Protein AF-A0A969XW13-F1 (afdb_monomer_lite)

pLDDT: mean 93.52, std 7.83, range [40.88, 98.5]

Secondary structure (DSSP, 8-state):
---TT---TGGGSEEE---TTS-SEEE--TT---TTS--SSGGGS--TTS-GGG--HHHHHHHHHIIIIIHHHHHHHHHHHHHTT-HHHH--HHHHHHHHHHHHS--HHHHHHHHHH-GGG-GGGT-TT-GGGSSS--SSHHHHHHHHHHTTSTTPPPS-GGGT-S--

Structure (mmCIF, N/CA/C/O backbone):
data_AF-A0A969XW13-F1
#
_entry.id   AF-A0A969XW13-F1
#
loop_
_atom_site.group_PDB
_atom_site.id
_atom_site.type_symbol
_atom_site.label_atom_id
_atom_site.label_alt_id
_atom_site.label_comp_id
_atom_site.label_asym_id
_atom_site.label_entity_id
_atom_site.label_seq_id
_atom_site.pdbx_PDB_ins_code
_atom_site.Cartn_x
_atom_site.Cartn_y
_atom_site.Cartn_z
_atom_site.occupancy
_atom_site.B_iso_or_equiv
_atom_site.auth_seq_id
_atom_site.auth_comp_id
_atom_site.auth_asym_id
_atom_site.auth_atom_id
_atom_site.pdbx_PDB_model_num
ATOM 1 N N . LYS A 1 1 ? -30.544 -5.202 6.594 1.00 55.41 1 LYS A N 1
ATOM 2 C CA . LYS A 1 1 ? -30.169 -6.263 5.623 1.00 55.41 1 LYS A CA 1
ATOM 3 C C . LYS A 1 1 ? -28.669 -6.160 5.386 1.00 55.41 1 LYS A C 1
ATOM 5 O O . LYS A 1 1 ? -28.216 -5.039 5.212 1.00 55.41 1 LYS A O 1
ATOM 10 N N . ALA A 1 2 ? -27.934 -7.272 5.410 1.00 67.44 2 ALA A N 1
ATOM 11 C CA . ALA A 1 2 ? -26.530 -7.331 4.993 1.00 67.44 2 ALA A CA 1
ATOM 12 C C . ALA A 1 2 ? -26.444 -7.947 3.584 1.00 67.44 2 ALA A C 1
ATOM 14 O O . ALA A 1 2 ? -27.296 -8.769 3.239 1.00 67.44 2 ALA A O 1
ATOM 15 N N . TYR A 1 3 ? -25.451 -7.548 2.786 1.00 74.94 3 TYR A N 1
ATOM 16 C CA . TYR A 1 3 ? -25.231 -8.032 1.416 1.00 74.94 3 TYR A CA 1
ATOM 17 C C . TYR A 1 3 ? -23.872 -8.748 1.323 1.00 74.94 3 TYR A C 1
ATOM 19 O O . TYR A 1 3 ? -22.915 -8.173 0.816 1.00 74.94 3 TYR A O 1
ATOM 27 N N . PRO A 1 4 ? -23.758 -9.992 1.826 1.00 70.06 4 PRO A N 1
ATOM 28 C CA . PRO A 1 4 ? -22.464 -10.659 2.030 1.00 70.06 4 PRO A CA 1
ATOM 29 C C . PRO A 1 4 ? -21.694 -10.982 0.736 1.00 70.06 4 PRO A C 1
ATOM 31 O O . PRO A 1 4 ? -20.487 -11.183 0.780 1.00 70.06 4 PRO A O 1
ATOM 34 N N . GLY A 1 5 ? -22.372 -11.026 -0.415 1.00 76.19 5 GLY A N 1
ATOM 35 C CA . GLY A 1 5 ? -21.741 -11.213 -1.728 1.00 76.19 5 GLY A CA 1
ATOM 36 C C . GLY A 1 5 ? -21.463 -9.912 -2.485 1.00 76.19 5 GLY A C 1
ATOM 37 O O . GLY A 1 5 ? -21.073 -9.964 -3.649 1.00 76.19 5 GLY A O 1
ATOM 38 N N . CYS A 1 6 ? -21.733 -8.750 -1.880 1.00 81.88 6 CYS A N 1
ATOM 39 C CA . CYS A 1 6 ? -21.480 -7.477 -2.541 1.00 81.88 6 CYS A CA 1
ATOM 40 C C . CYS A 1 6 ? -19.979 -7.190 -2.545 1.00 81.88 6 CYS A C 1
ATOM 42 O O . CYS A 1 6 ? -19.313 -7.323 -1.522 1.00 81.88 6 CYS A O 1
ATOM 44 N N . ASN A 1 7 ? -19.474 -6.808 -3.712 1.00 82.69 7 ASN A N 1
ATOM 45 C CA . ASN A 1 7 ? -18.096 -6.405 -3.922 1.00 82.69 7 ASN A CA 1
ATOM 46 C C . ASN A 1 7 ? -18.107 -4.908 -4.227 1.00 82.69 7 ASN A C 1
ATOM 48 O O . ASN A 1 7 ? -18.714 -4.483 -5.213 1.00 82.69 7 ASN A O 1
ATOM 52 N N . PHE A 1 8 ? -17.465 -4.121 -3.370 1.00 77.56 8 PHE A N 1
ATOM 53 C CA . PHE A 1 8 ? -17.330 -2.680 -3.538 1.00 77.56 8 PHE A CA 1
ATOM 54 C C . PHE A 1 8 ? -15.921 -2.411 -4.070 1.00 77.56 8 PHE A C 1
ATOM 56 O O . PHE A 1 8 ? -14.945 -2.808 -3.451 1.00 77.56 8 PHE A O 1
ATOM 63 N N . GLY A 1 9 ? -15.829 -1.816 -5.263 1.00 81.62 9 GLY A N 1
ATOM 64 C CA . GLY A 1 9 ? -14.622 -1.764 -6.102 1.00 81.62 9 GLY A CA 1
ATOM 65 C C . GLY A 1 9 ? -13.280 -1.673 -5.364 1.00 81.62 9 GLY A C 1
ATOM 66 O O . GLY A 1 9 ? -12.543 -2.655 -5.327 1.00 81.62 9 GLY A O 1
ATOM 67 N N . GLU A 1 10 ? -12.954 -0.500 -4.818 1.00 85.50 10 GLU A N 1
ATOM 68 C CA . GLU A 1 10 ? -11.660 -0.252 -4.164 1.00 85.50 10 GLU A CA 1
ATOM 69 C C . GLU A 1 10 ? -11.490 -0.962 -2.816 1.00 85.50 10 GLU A C 1
ATOM 71 O O . GLU A 1 10 ? -10.365 -1.296 -2.455 1.00 85.50 10 GLU A O 1
ATOM 76 N N . ASP A 1 11 ? -12.581 -1.296 -2.122 1.00 83.88 11 ASP A N 1
ATOM 77 C CA . ASP A 1 11 ? -12.525 -2.027 -0.847 1.00 83.88 11 ASP A CA 1
ATOM 78 C C . ASP A 1 11 ? -11.889 -3.418 -1.014 1.00 83.88 11 ASP A C 1
ATOM 80 O O . ASP A 1 11 ? -11.356 -3.987 -0.068 1.00 83.88 11 ASP A O 1
ATOM 84 N N . ASN A 1 12 ? -11.896 -3.948 -2.238 1.00 91.75 12 ASN A N 1
ATOM 85 C CA . ASN A 1 12 ? -11.299 -5.230 -2.597 1.00 91.75 12 ASN A CA 1
ATOM 86 C C . ASN A 1 12 ? -9.822 -5.130 -3.017 1.00 91.75 12 ASN A C 1
ATOM 88 O O . ASN A 1 12 ? -9.221 -6.131 -3.418 1.00 91.75 12 ASN A O 1
ATOM 92 N N . GLN A 1 13 ? -9.231 -3.932 -3.005 1.00 95.62 13 GLN A N 1
ATOM 93 C CA . GLN A 1 13 ? -7.868 -3.689 -3.484 1.00 95.62 13 GLN A CA 1
ATOM 94 C C . GLN A 1 13 ? -6.801 -3.845 -2.397 1.00 95.62 13 GLN A C 1
ATOM 96 O O . GLN A 1 13 ? -5.623 -3.628 -2.670 1.00 95.62 13 GLN A O 1
ATOM 101 N N . THR A 1 14 ? -7.167 -4.272 -1.190 1.00 96.25 14 THR A N 1
ATOM 102 C CA . THR A 1 14 ? -6.218 -4.638 -0.134 1.00 96.25 14 THR A CA 1
ATOM 103 C C . THR A 1 14 ? -6.440 -6.073 0.310 1.00 96.25 14 THR A C 1
ATOM 105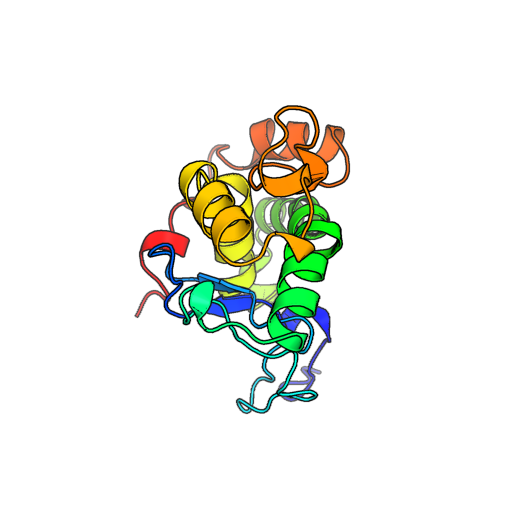 O O . THR A 1 14 ? -7.567 -6.543 0.426 1.00 96.25 14 THR A O 1
ATOM 108 N N . MET A 1 15 ? -5.360 -6.810 0.552 1.00 95.06 15 MET A N 1
ATOM 109 C CA . MET A 1 15 ? -5.452 -8.187 1.032 1.00 95.06 15 MET A CA 1
ATOM 110 C C . MET A 1 15 ? -4.223 -8.567 1.847 1.00 95.06 15 MET A C 1
ATOM 112 O O . MET A 1 15 ? -3.136 -8.030 1.648 1.00 95.06 15 MET A O 1
ATOM 116 N N . TYR A 1 16 ? -4.376 -9.544 2.736 1.00 96.00 16 TYR A N 1
ATOM 117 C CA . TYR A 1 16 ? -3.219 -10.209 3.324 1.00 96.00 16 TYR A CA 1
ATOM 118 C C . TYR A 1 16 ? -2.520 -11.077 2.276 1.00 96.00 16 TYR A C 1
ATOM 120 O O . TYR A 1 16 ? -3.175 -11.754 1.481 1.00 96.00 16 TYR A O 1
ATOM 128 N N . GLY A 1 17 ? -1.192 -11.062 2.283 1.00 95.31 17 GLY A N 1
ATOM 129 C CA . GLY A 1 17 ? -0.364 -11.783 1.325 1.00 95.31 17 GLY A CA 1
ATOM 130 C C . GLY A 1 17 ? 1.096 -11.362 1.427 1.00 95.31 17 GLY A C 1
ATOM 131 O O . GLY A 1 17 ? 1.406 -10.315 1.989 1.00 95.31 17 GLY A O 1
ATOM 132 N N . ASP A 1 18 ? 1.994 -12.182 0.892 1.00 96.94 18 ASP A N 1
ATOM 133 C CA . ASP A 1 18 ? 3.418 -11.865 0.887 1.00 96.94 18 ASP A CA 1
ATOM 134 C C . ASP A 1 18 ? 3.729 -10.789 -0.158 1.00 96.94 18 ASP A C 1
ATOM 136 O O . ASP A 1 18 ? 3.424 -10.946 -1.341 1.00 96.94 18 ASP A O 1
ATOM 140 N N . CYS A 1 19 ? 4.353 -9.702 0.285 1.00 97.88 19 CYS A N 1
ATOM 141 C CA . CYS A 1 19 ? 4.948 -8.692 -0.573 1.00 97.88 19 CYS A CA 1
ATOM 142 C C . CYS A 1 19 ? 6.419 -9.022 -0.844 1.00 97.88 19 CYS A C 1
ATOM 144 O O . CYS A 1 19 ? 7.135 -9.502 0.036 1.00 97.88 19 CYS A O 1
ATOM 146 N N . TRP A 1 20 ? 6.909 -8.666 -2.029 1.00 98.12 20 TRP A N 1
ATOM 147 C CA . TRP A 1 20 ? 8.323 -8.734 -2.389 1.00 98.12 20 TRP A CA 1
ATOM 148 C C . TRP A 1 20 ? 9.225 -7.869 -1.487 1.00 98.12 20 TRP A C 1
ATOM 150 O O . TRP A 1 20 ? 10.422 -8.136 -1.412 1.00 98.12 20 TRP A O 1
ATOM 160 N N . THR A 1 21 ? 8.669 -6.879 -0.775 1.00 97.25 21 THR A N 1
ATOM 161 C CA . THR A 1 21 ? 9.380 -6.068 0.235 1.00 97.25 21 THR A CA 1
ATOM 162 C C . THR A 1 21 ? 9.412 -6.713 1.627 1.00 97.25 21 THR A C 1
ATOM 164 O O . THR A 1 21 ? 10.043 -6.186 2.537 1.00 97.25 21 THR A O 1
ATOM 167 N N . GLY A 1 22 ? 8.740 -7.854 1.817 1.00 96.94 22 GLY A N 1
ATOM 168 C CA . GLY A 1 22 ? 8.627 -8.557 3.098 1.00 96.94 22 GLY A CA 1
ATOM 169 C C . GLY A 1 22 ? 7.357 -8.242 3.894 1.00 96.94 22 GLY A C 1
ATOM 170 O O . GLY A 1 22 ? 7.037 -8.986 4.825 1.00 96.94 22 GLY A O 1
ATOM 171 N N . ALA A 1 23 ? 6.597 -7.208 3.516 1.00 97.94 23 ALA A N 1
ATOM 172 C CA . ALA A 1 23 ? 5.289 -6.926 4.106 1.00 97.94 23 ALA A CA 1
ATOM 173 C C . ALA A 1 23 ? 4.306 -8.101 3.924 1.00 97.94 23 ALA A C 1
ATOM 175 O O . ALA A 1 23 ? 4.406 -8.881 2.977 1.00 97.94 23 ALA A O 1
ATOM 176 N N . LYS A 1 24 ? 3.338 -8.222 4.836 1.00 97.94 24 LYS A N 1
ATOM 177 C CA . LYS A 1 24 ? 2.332 -9.301 4.886 1.00 97.94 24 LYS A CA 1
ATOM 178 C C . LYS A 1 24 ? 0.919 -8.851 4.509 1.00 97.94 24 LYS A C 1
ATOM 180 O O . LYS A 1 24 ? -0.050 -9.599 4.659 1.00 97.94 24 LYS A O 1
ATOM 185 N N . VAL A 1 25 ? 0.804 -7.623 4.022 1.00 97.19 25 VAL A N 1
ATOM 186 C CA . VAL A 1 25 ? -0.405 -7.040 3.446 1.00 97.19 25 VAL A CA 1
ATOM 187 C C . VAL A 1 25 ? -0.014 -6.344 2.150 1.00 97.19 25 VAL A C 1
ATOM 189 O O . VAL A 1 25 ? 1.044 -5.718 2.084 1.00 97.19 25 VAL A O 1
ATOM 192 N N . VAL A 1 26 ? -0.836 -6.467 1.115 1.00 97.31 26 VAL A N 1
ATOM 193 C CA . VAL A 1 26 ? -0.526 -6.019 -0.246 1.00 97.31 26 VAL A CA 1
ATOM 194 C C . VAL A 1 26 ? -1.686 -5.256 -0.863 1.00 97.31 26 VAL A C 1
ATOM 196 O O . VAL A 1 26 ? -2.848 -5.480 -0.515 1.00 97.31 26 VAL A O 1
ATOM 199 N N . PHE A 1 27 ? -1.364 -4.405 -1.833 1.00 97.75 27 PHE A N 1
ATOM 200 C CA . PHE A 1 27 ? -2.333 -3.930 -2.801 1.00 97.75 27 PHE A CA 1
ATOM 201 C C . PHE A 1 27 ? -2.669 -5.088 -3.753 1.00 97.75 27 PHE A C 1
ATOM 203 O O . PHE A 1 27 ? -1.810 -5.634 -4.451 1.00 97.75 27 PHE A O 1
ATOM 210 N N . ALA A 1 28 ? -3.938 -5.482 -3.794 1.00 96.12 28 ALA A N 1
ATOM 211 C CA . ALA A 1 28 ? -4.465 -6.577 -4.606 1.00 96.12 28 ALA A CA 1
ATOM 212 C C . ALA A 1 28 ? -4.600 -6.213 -6.103 1.00 96.12 28 ALA A C 1
ATOM 214 O O . ALA A 1 28 ? -5.280 -6.906 -6.861 1.00 96.12 28 ALA A O 1
ATOM 215 N N . GLY A 1 29 ? -3.942 -5.136 -6.542 1.00 96.00 29 GLY A N 1
ATOM 216 C CA . GLY A 1 29 ? -4.041 -4.585 -7.889 1.00 96.00 29 GLY A CA 1
ATOM 217 C C . GLY A 1 29 ? -5.288 -3.724 -8.093 1.00 96.00 29 GLY A C 1
ATOM 218 O O . GLY A 1 29 ? -6.229 -3.759 -7.308 1.00 96.00 29 GLY A O 1
ATOM 219 N N . HIS A 1 30 ? -5.324 -2.966 -9.189 1.00 94.94 30 HIS A N 1
ATOM 220 C CA . HIS A 1 30 ? -6.435 -2.055 -9.507 1.00 94.94 30 HIS A CA 1
ATOM 221 C C . HIS A 1 30 ? -7.777 -2.799 -9.691 1.00 94.94 30 HIS A C 1
ATOM 223 O O . HIS A 1 30 ? -8.851 -2.232 -9.514 1.00 94.94 30 HIS A O 1
ATOM 229 N N . SER A 1 31 ? -7.776 -4.093 -10.016 1.00 93.31 31 SER A N 1
ATOM 230 C CA . SER A 1 31 ? -9.039 -4.854 -10.061 1.00 93.31 31 SER A CA 1
ATOM 231 C C . SER A 1 31 ? -9.503 -5.395 -8.718 1.00 93.31 31 SER A C 1
ATOM 233 O O . SER A 1 31 ? -10.662 -5.793 -8.625 1.00 93.31 31 SER A O 1
ATOM 235 N N . GLY A 1 32 ? -8.623 -5.416 -7.717 1.00 93.38 32 GLY A N 1
ATOM 236 C CA . GLY A 1 32 ? -8.874 -6.080 -6.449 1.00 93.38 32 GLY A CA 1
ATOM 237 C C . GLY A 1 32 ? -9.138 -7.581 -6.586 1.00 93.38 32 GLY A C 1
ATOM 238 O O . GLY A 1 32 ? -9.084 -8.164 -7.676 1.00 93.38 32 GLY A O 1
ATOM 239 N N . MET A 1 33 ? -9.437 -8.207 -5.453 1.00 93.00 33 MET A N 1
ATOM 240 C CA . MET A 1 33 ? -9.889 -9.591 -5.364 1.00 93.00 33 MET A CA 1
ATOM 241 C C . MET A 1 33 ? -11.248 -9.628 -4.674 1.00 93.00 33 MET A C 1
ATOM 243 O O . MET A 1 33 ? -11.411 -9.095 -3.582 1.00 93.00 33 MET A O 1
ATOM 247 N N . HIS A 1 34 ? -12.229 -10.247 -5.320 1.00 91.19 34 HIS A N 1
ATOM 248 C CA . HIS A 1 34 ? -13.552 -10.422 -4.739 1.00 91.19 34 HIS A CA 1
ATOM 249 C C . HIS A 1 34 ? -13.537 -11.410 -3.568 1.00 91.19 34 HIS A C 1
ATOM 251 O O . HIS A 1 34 ? -12.645 -12.250 -3.452 1.00 91.19 34 HIS A O 1
ATOM 257 N N . ASN A 1 35 ? -14.590 -11.378 -2.748 1.00 85.75 35 ASN A N 1
ATOM 258 C CA . ASN A 1 35 ? -14.753 -12.289 -1.606 1.00 85.75 35 ASN A CA 1
ATOM 259 C C . ASN A 1 35 ? -14.731 -13.784 -1.984 1.00 85.75 35 ASN A C 1
ATOM 261 O O . ASN A 1 35 ? -14.394 -14.622 -1.152 1.00 85.75 35 ASN A O 1
ATOM 265 N N . ASP A 1 36 ? -15.098 -14.129 -3.222 1.00 88.88 36 ASP A N 1
ATOM 266 C CA . ASP A 1 36 ? -15.050 -15.498 -3.756 1.00 88.88 36 ASP A CA 1
ATOM 267 C C . ASP A 1 36 ? -13.679 -15.875 -4.357 1.00 88.88 36 ASP A C 1
ATOM 269 O O . ASP A 1 36 ? -13.517 -16.963 -4.910 1.00 88.88 36 ASP A O 1
ATOM 273 N N . GLY A 1 37 ? -12.691 -14.981 -4.258 1.00 89.94 37 GLY A N 1
ATOM 274 C CA . GLY A 1 37 ? -11.351 -15.130 -4.821 1.00 89.94 37 GLY A CA 1
ATOM 275 C C . GLY A 1 37 ? -11.246 -14.781 -6.308 1.00 89.94 37 GLY A C 1
ATOM 276 O O . GLY A 1 37 ? -10.152 -14.854 -6.871 1.00 89.94 37 GLY A O 1
ATOM 277 N N . SER A 1 38 ? -12.343 -14.398 -6.970 1.00 92.81 38 SER A N 1
ATOM 278 C CA . SER A 1 38 ? -12.305 -14.003 -8.380 1.00 92.81 38 SER A CA 1
ATOM 279 C C . SER A 1 38 ? -11.632 -12.639 -8.577 1.00 92.81 38 SER A C 1
ATOM 281 O O . SER A 1 38 ? -11.706 -11.743 -7.736 1.00 92.81 38 SER A O 1
ATOM 283 N N . ILE A 1 39 ? -10.960 -12.476 -9.721 1.00 94.00 39 ILE A N 1
ATOM 284 C CA . ILE A 1 39 ? -10.304 -11.225 -10.117 1.00 94.00 39 ILE A CA 1
ATOM 285 C C . ILE A 1 39 ? -10.973 -10.726 -11.404 1.00 94.00 39 ILE A C 1
ATOM 287 O O . ILE A 1 39 ? -10.776 -11.345 -12.454 1.00 94.00 39 ILE A O 1
ATOM 291 N N . PRO A 1 40 ? -11.731 -9.612 -11.373 1.00 91.62 40 PRO A N 1
ATOM 292 C CA . PRO A 1 40 ? -12.502 -9.141 -12.529 1.00 91.62 40 PRO A CA 1
ATOM 293 C C . PRO A 1 40 ? -11.666 -8.878 -13.783 1.00 91.62 40 PRO A C 1
ATOM 295 O O . PRO A 1 40 ? -12.079 -9.211 -14.893 1.00 91.62 40 PRO A O 1
ATOM 298 N N . ARG A 1 41 ? -10.475 -8.281 -13.623 1.00 93.06 41 ARG A N 1
ATOM 299 C CA . ARG A 1 41 ? -9.503 -8.101 -14.713 1.00 93.06 41 ARG A CA 1
ATOM 300 C C . ARG A 1 41 ? -8.150 -8.646 -14.250 1.00 93.06 41 ARG A C 1
ATOM 302 O O . ARG A 1 41 ? -7.356 -7.891 -13.693 1.00 93.06 41 ARG A O 1
ATOM 309 N N . PRO A 1 42 ? -7.857 -9.940 -14.488 1.00 93.75 42 PRO A N 1
ATOM 310 C CA . PRO A 1 42 ? -6.670 -10.611 -13.945 1.00 93.75 42 PRO A CA 1
ATOM 311 C C . PRO A 1 42 ? -5.339 -9.915 -14.252 1.00 93.75 42 PRO A C 1
ATOM 313 O O . PRO A 1 42 ? -4.431 -9.930 -13.429 1.00 93.75 42 PRO A O 1
ATOM 316 N N . LYS A 1 43 ? -5.238 -9.234 -15.403 1.00 94.62 43 LYS A N 1
ATOM 317 C CA . LYS A 1 43 ? -4.051 -8.447 -15.783 1.00 94.62 43 LYS A CA 1
ATOM 318 C C . LYS A 1 43 ? -3.754 -7.276 -14.834 1.00 94.62 43 LYS A C 1
ATOM 320 O O . LYS A 1 43 ? -2.619 -6.823 -14.772 1.00 94.62 43 LYS A O 1
ATOM 325 N N . TRP A 1 44 ? -4.758 -6.772 -14.122 1.00 95.25 44 TRP A N 1
ATOM 326 C CA . TRP A 1 44 ? -4.638 -5.697 -13.128 1.00 95.25 44 TRP A CA 1
ATOM 327 C C . TRP A 1 44 ? -4.897 -6.216 -11.705 1.00 95.25 44 TRP A C 1
ATOM 329 O O . TRP A 1 44 ? -5.339 -5.461 -10.842 1.00 95.25 44 TRP A O 1
ATOM 339 N N . GLY A 1 45 ? -4.727 -7.523 -11.493 1.00 95.12 45 GLY A N 1
ATOM 340 C CA . GLY A 1 45 ? -4.890 -8.174 -10.198 1.00 95.12 45 GLY A CA 1
ATOM 341 C C . GLY A 1 45 ? -3.624 -8.126 -9.335 1.00 95.12 45 GLY A C 1
ATOM 342 O O . GLY A 1 45 ? -2.700 -7.363 -9.633 1.00 95.12 45 GLY A O 1
ATOM 343 N N . PRO A 1 46 ? -3.551 -8.969 -8.290 1.00 96.56 46 PRO A N 1
ATOM 344 C CA . PRO A 1 46 ? -2.439 -8.984 -7.348 1.00 96.56 46 PRO A CA 1
ATOM 345 C C . PRO A 1 46 ? -1.094 -9.242 -8.033 1.00 96.56 46 PRO A C 1
ATOM 347 O O . PRO A 1 46 ? -0.940 -10.195 -8.801 1.00 96.56 46 PRO A O 1
ATOM 350 N N . TYR A 1 47 ? -0.097 -8.419 -7.716 1.00 97.56 47 TYR A N 1
ATOM 351 C CA . TYR A 1 47 ? 1.241 -8.493 -8.320 1.00 97.56 47 TYR A CA 1
ATOM 352 C C . TYR A 1 47 ? 2.379 -8.355 -7.309 1.00 97.56 47 TYR A C 1
ATOM 354 O O . TYR A 1 47 ? 3.494 -8.784 -7.597 1.00 97.56 47 TYR A O 1
ATOM 362 N N . GLU A 1 48 ? 2.110 -7.814 -6.119 1.00 97.75 48 GLU A N 1
ATOM 363 C CA . GLU A 1 48 ? 3.139 -7.527 -5.115 1.00 97.75 48 GLU A CA 1
ATOM 364 C C . GLU A 1 48 ? 3.857 -8.771 -4.566 1.00 97.75 48 GLU A C 1
ATOM 366 O O . GLU A 1 48 ? 4.932 -8.640 -3.999 1.00 97.75 48 GLU A O 1
ATOM 371 N N . HIS A 1 49 ? 3.337 -9.981 -4.779 1.00 96.69 49 HIS A N 1
ATOM 372 C CA . HIS A 1 49 ? 4.041 -11.229 -4.446 1.00 96.69 49 HIS A CA 1
ATOM 373 C C . HIS A 1 49 ? 5.209 -11.550 -5.396 1.00 96.69 49 HIS A C 1
ATOM 375 O O . HIS A 1 49 ? 5.961 -12.494 -5.161 1.00 96.69 49 HIS A O 1
ATOM 381 N N . LYS A 1 50 ? 5.353 -10.800 -6.494 1.00 97.81 50 LYS A N 1
ATOM 382 C CA . LYS A 1 50 ? 6.410 -10.972 -7.495 1.00 97.81 50 LYS A CA 1
ATOM 383 C C . LYS A 1 50 ? 7.451 -9.874 -7.351 1.00 97.81 50 LYS A C 1
ATOM 385 O O . LYS A 1 50 ? 7.097 -8.709 -7.171 1.00 97.81 50 LYS A O 1
ATOM 390 N N . HIS A 1 51 ? 8.717 -10.224 -7.553 1.00 98.25 51 HIS A N 1
ATOM 391 C CA . HIS A 1 51 ? 9.780 -9.230 -7.660 1.00 98.25 51 HIS A CA 1
ATOM 392 C C . HIS A 1 51 ? 9.528 -8.301 -8.868 1.00 98.25 51 HIS A C 1
ATOM 394 O O . HIS A 1 51 ? 9.054 -8.791 -9.903 1.00 98.25 51 HIS A O 1
ATOM 400 N N . PRO A 1 52 ? 9.874 -6.996 -8.808 1.00 98.31 52 PRO A N 1
ATOM 401 C CA . PRO A 1 52 ? 9.626 -6.056 -9.900 1.00 98.31 52 PRO A CA 1
ATOM 402 C C . PRO A 1 52 ? 10.129 -6.516 -11.268 1.00 98.31 52 PRO A C 1
ATOM 404 O O . PRO A 1 52 ? 9.480 -6.237 -12.270 1.00 98.31 52 PRO A O 1
ATOM 407 N N . SER A 1 53 ? 11.209 -7.296 -11.352 1.00 98.12 53 SER A N 1
ATOM 408 C CA . SER A 1 53 ? 11.717 -7.875 -12.612 1.00 98.12 53 SER A CA 1
ATOM 409 C C . SER A 1 53 ? 10.735 -8.816 -13.337 1.00 98.12 53 SER A C 1
ATOM 411 O O . SER A 1 53 ? 10.911 -9.082 -14.522 1.00 98.12 53 SER A O 1
ATOM 413 N N . GLN A 1 54 ? 9.665 -9.269 -12.679 1.00 98.25 54 GLN A N 1
ATOM 414 C CA . GLN A 1 54 ? 8.680 -10.213 -13.227 1.00 98.25 54 GLN A CA 1
ATOM 415 C C . GLN A 1 54 ? 7.341 -9.566 -13.614 1.00 98.25 54 GLN A C 1
ATOM 417 O O . GLN A 1 54 ? 6.447 -10.245 -14.115 1.00 98.25 54 GLN A O 1
ATOM 422 N N . TRP A 1 55 ? 7.177 -8.271 -13.354 1.00 97.50 55 TRP A N 1
ATOM 423 C CA . TRP A 1 55 ? 5.951 -7.533 -13.647 1.00 97.50 55 TRP A CA 1
ATOM 424 C C . TRP A 1 55 ? 5.691 -7.358 -15.150 1.00 97.50 55 TRP A C 1
ATOM 426 O O . TRP A 1 55 ? 6.603 -7.153 -15.952 1.00 97.50 55 TRP A O 1
ATOM 436 N N . ASP A 1 56 ? 4.422 -7.407 -15.535 1.00 96.12 56 ASP A N 1
ATOM 437 C 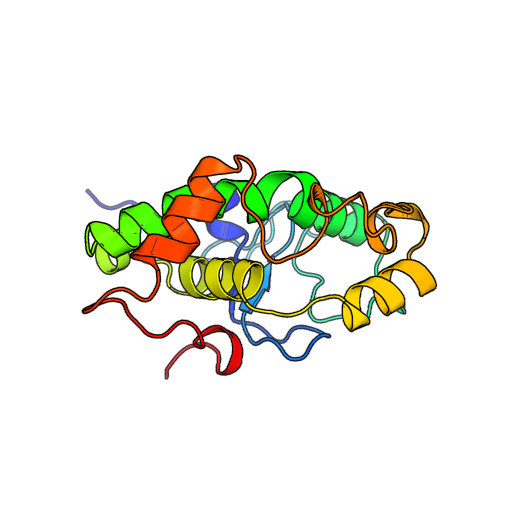CA . ASP A 1 56 ? 3.973 -7.052 -16.881 1.00 96.12 56 ASP A CA 1
ATOM 438 C C . ASP A 1 56 ? 3.390 -5.625 -16.932 1.00 96.12 56 ASP A C 1
ATOM 440 O O . ASP A 1 56 ? 3.321 -4.916 -15.926 1.00 96.12 56 ASP A O 1
ATOM 444 N N . ALA A 1 57 ? 2.955 -5.179 -18.114 1.00 95.94 57 ALA A N 1
ATOM 445 C CA . ALA A 1 57 ? 2.379 -3.843 -18.299 1.00 95.94 57 ALA A CA 1
ATOM 446 C C . ALA A 1 57 ? 1.119 -3.584 -17.444 1.00 95.94 57 ALA A C 1
ATOM 448 O O . ALA A 1 57 ? 0.860 -2.448 -17.037 1.00 95.94 57 ALA A O 1
ATOM 449 N N . GLY A 1 58 ? 0.334 -4.623 -17.149 1.00 96.75 58 GLY A N 1
ATOM 450 C CA . GLY A 1 58 ? -0.846 -4.511 -16.296 1.00 96.75 58 GLY A CA 1
ATOM 451 C C . GLY A 1 58 ? -0.480 -4.344 -14.820 1.00 96.75 58 GLY A C 1
ATOM 452 O O . GLY A 1 58 ? -1.114 -3.558 -14.110 1.00 96.75 58 GLY A O 1
ATOM 453 N N . ASN A 1 59 ? 0.594 -4.998 -14.375 1.00 97.19 59 ASN A N 1
ATOM 454 C CA . ASN A 1 59 ? 1.160 -4.783 -13.043 1.00 97.19 59 ASN A CA 1
ATOM 455 C C . ASN A 1 59 ? 1.713 -3.357 -12.903 1.00 97.19 59 ASN A C 1
ATOM 457 O O . ASN A 1 59 ? 1.480 -2.719 -11.882 1.00 97.19 59 ASN A O 1
ATOM 461 N N . LEU A 1 60 ? 2.337 -2.807 -13.951 1.00 96.81 60 LEU A N 1
ATOM 462 C CA . LEU A 1 60 ? 2.800 -1.412 -13.946 1.00 96.81 60 LEU A CA 1
ATOM 463 C C . LEU A 1 60 ? 1.657 -0.407 -13.868 1.00 96.81 60 LEU A C 1
ATOM 465 O O . LEU A 1 60 ? 1.749 0.570 -13.132 1.00 96.81 60 LEU A O 1
ATOM 469 N N . THR A 1 61 ? 0.559 -0.678 -14.573 1.00 96.00 61 THR A N 1
ATOM 470 C CA . THR A 1 61 ? -0.662 0.131 -14.454 1.00 96.00 61 THR A CA 1
ATOM 471 C C . THR A 1 61 ? -1.196 0.097 -13.019 1.00 96.00 61 THR A C 1
ATOM 473 O O . THR A 1 61 ? -1.615 1.122 -12.491 1.00 96.00 61 THR A O 1
ATOM 476 N N . SER A 1 62 ? -1.151 -1.071 -12.372 1.00 97.25 62 SER A N 1
ATOM 477 C CA . SER A 1 62 ? -1.621 -1.234 -10.994 1.00 97.25 62 SER A CA 1
ATOM 478 C C . SER A 1 62 ? -0.717 -0.530 -9.978 1.00 97.25 62 SER A C 1
ATOM 480 O O . SER A 1 62 ? -1.241 0.154 -9.110 1.00 97.25 62 SER A O 1
ATOM 482 N N . GLU A 1 63 ? 0.611 -0.618 -10.109 1.00 97.75 63 GLU A N 1
ATOM 483 C CA . GLU A 1 63 ? 1.552 0.101 -9.229 1.00 97.75 63 GLU A CA 1
ATOM 484 C C . GLU A 1 63 ? 1.469 1.619 -9.414 1.00 97.75 63 GLU A C 1
ATOM 486 O O . GLU A 1 63 ? 1.493 2.361 -8.432 1.00 97.75 63 GLU A O 1
ATOM 491 N N . GLY A 1 64 ? 1.315 2.089 -10.655 1.00 96.50 64 GLY A N 1
ATOM 492 C CA . GLY A 1 64 ? 1.070 3.503 -10.928 1.00 96.50 64 GLY A CA 1
ATOM 493 C C . GLY A 1 64 ? -0.192 3.997 -10.220 1.00 96.50 64 GLY A C 1
ATOM 494 O O . GLY A 1 64 ? -0.135 4.979 -9.490 1.00 96.50 64 GLY A O 1
ATOM 495 N N . TYR A 1 65 ? -1.304 3.268 -10.359 1.00 95.94 65 TYR A N 1
ATOM 496 C CA . TYR A 1 65 ? -2.575 3.592 -9.699 1.00 95.94 65 TYR A CA 1
ATOM 497 C C . TYR A 1 65 ? -2.476 3.548 -8.165 1.00 95.94 65 TYR A C 1
ATOM 499 O O . TYR A 1 65 ? -2.941 4.456 -7.475 1.00 95.94 65 TYR A O 1
ATOM 507 N N . ARG A 1 66 ? -1.797 2.528 -7.624 1.00 97.31 66 ARG A N 1
ATOM 508 C CA . ARG A 1 66 ? -1.540 2.369 -6.188 1.00 97.31 66 ARG A CA 1
ATOM 509 C C . ARG A 1 66 ? -0.891 3.617 -5.591 1.00 97.31 66 ARG A C 1
ATOM 511 O O . ARG A 1 66 ? -1.325 4.067 -4.530 1.00 97.31 66 ARG A O 1
ATOM 518 N N . ARG A 1 67 ? 0.145 4.143 -6.253 1.00 95.62 67 ARG A N 1
ATOM 519 C CA . ARG A 1 67 ? 0.965 5.260 -5.759 1.00 95.62 67 ARG A CA 1
ATOM 520 C C . ARG A 1 67 ? 0.397 6.634 -6.094 1.00 95.62 67 ARG A C 1
ATOM 522 O O . ARG A 1 67 ? 0.494 7.534 -5.272 1.00 95.62 67 ARG A O 1
ATOM 529 N N . ALA A 1 68 ? -0.183 6.794 -7.282 1.00 93.12 68 ALA A N 1
ATOM 530 C CA . ALA A 1 68 ? -0.668 8.080 -7.775 1.00 93.12 68 ALA A CA 1
ATOM 531 C C . ALA A 1 68 ? -2.131 8.376 -7.440 1.00 93.12 68 ALA A C 1
ATOM 533 O O . ALA A 1 68 ? -2.575 9.474 -7.749 1.00 93.12 68 ALA A O 1
ATOM 534 N N . ASN A 1 69 ? -2.905 7.428 -6.898 1.00 90.81 69 ASN A N 1
ATOM 535 C CA . ASN A 1 69 ? -4.340 7.624 -6.683 1.00 90.81 69 ASN A CA 1
ATOM 536 C C . ASN A 1 69 ? -4.815 7.028 -5.355 1.00 90.81 69 ASN A C 1
ATOM 538 O O . ASN A 1 69 ? -5.269 7.762 -4.481 1.00 90.81 69 ASN A O 1
ATOM 542 N N . SER A 1 70 ? -4.724 5.708 -5.194 1.00 93.75 70 SER A N 1
ATOM 543 C CA . SER A 1 70 ? -5.472 5.010 -4.142 1.00 93.75 70 SER A CA 1
ATOM 544 C C . SER A 1 70 ? -4.874 5.167 -2.749 1.00 93.75 70 SER A C 1
ATOM 546 O O . SER A 1 70 ? -5.543 5.645 -1.834 1.00 93.75 70 SER A O 1
ATOM 548 N N . SER A 1 71 ? -3.605 4.793 -2.569 1.00 96.88 71 SER A N 1
ATOM 549 C CA . SER A 1 71 ? -3.060 4.590 -1.219 1.00 96.88 71 SER A CA 1
ATOM 550 C C . SER A 1 71 ? -3.014 5.883 -0.400 1.00 96.88 71 SER A C 1
ATOM 552 O O . SER A 1 71 ? -3.379 5.880 0.773 1.00 96.88 71 SER A O 1
ATOM 554 N N . SER A 1 72 ? -2.645 7.000 -1.032 1.00 96.12 72 SER A N 1
ATOM 555 C CA . SER A 1 72 ? -2.620 8.323 -0.400 1.00 96.12 72 SER A CA 1
ATOM 556 C C . SER A 1 72 ? -4.017 8.897 -0.135 1.00 96.12 72 SER A C 1
ATOM 558 O O . SER A 1 72 ? -4.186 9.689 0.794 1.00 96.12 72 SER A O 1
ATOM 560 N N . SER A 1 73 ? -5.033 8.485 -0.899 1.00 95.25 73 SER A N 1
ATOM 561 C CA . SER A 1 73 ? -6.423 8.925 -0.711 1.00 95.25 73 SER A CA 1
ATOM 562 C C . SER A 1 73 ? -7.111 8.220 0.463 1.00 95.25 73 SER A C 1
ATOM 564 O O . SER A 1 73 ? -7.980 8.797 1.117 1.00 95.25 73 SER A O 1
ATOM 566 N N . TRP A 1 74 ? -6.708 6.988 0.783 1.00 97.06 74 TRP A N 1
ATOM 567 C CA . TRP A 1 74 ? -7.344 6.187 1.834 1.00 97.06 74 TRP A CA 1
ATOM 568 C C . TRP A 1 74 ? -6.918 6.543 3.263 1.00 97.06 74 TRP A C 1
ATOM 570 O O . TRP A 1 74 ? -7.593 6.152 4.219 1.00 97.06 74 TRP A O 1
ATOM 580 N N . VAL A 1 75 ? -5.834 7.308 3.436 1.00 98.19 75 VAL A N 1
ATOM 581 C CA . VAL A 1 75 ? -5.259 7.631 4.756 1.00 98.19 75 VAL A CA 1
ATOM 582 C C . VAL A 1 75 ? -6.287 8.290 5.682 1.00 98.19 75 VAL A C 1
ATOM 584 O O . VAL A 1 75 ? -6.477 7.860 6.822 1.00 98.19 75 VAL A O 1
ATOM 587 N N . GLY A 1 76 ? -7.013 9.293 5.180 1.00 97.88 76 GLY A N 1
ATOM 588 C CA . GLY A 1 76 ? -8.033 9.997 5.960 1.00 97.88 76 GLY A CA 1
ATOM 589 C C . GLY A 1 76 ? -9.224 9.107 6.324 1.00 97.88 76 GLY A C 1
ATOM 590 O O . GLY A 1 76 ? -9.705 9.146 7.457 1.00 97.88 76 GLY A O 1
ATOM 591 N N . GLN A 1 77 ? -9.663 8.259 5.391 1.00 96.94 77 GLN A N 1
ATOM 592 C CA . GLN A 1 77 ? -10.753 7.307 5.615 1.00 96.94 77 GLN A CA 1
ATOM 593 C C . GLN A 1 77 ? -10.396 6.308 6.719 1.00 96.94 77 GLN A C 1
ATOM 595 O O . GLN A 1 77 ? -11.162 6.141 7.670 1.00 96.94 77 GLN A O 1
ATOM 600 N N . ALA A 1 78 ? -9.217 5.687 6.632 1.00 97.69 78 ALA A N 1
ATOM 601 C CA . ALA A 1 78 ? -8.742 4.760 7.652 1.00 97.69 78 ALA A CA 1
ATOM 602 C C . ALA A 1 78 ? -8.647 5.436 9.026 1.00 97.69 78 ALA A C 1
ATOM 604 O O . ALA A 1 78 ? -9.128 4.881 10.015 1.00 97.69 78 ALA A O 1
ATOM 605 N N . LEU A 1 79 ? -8.098 6.655 9.086 1.00 98.38 79 LEU A N 1
ATOM 606 C CA . LEU A 1 79 ? -7.961 7.401 10.335 1.00 98.38 79 LEU A CA 1
ATOM 607 C C . LEU A 1 79 ? -9.312 7.680 11.002 1.00 98.38 79 LEU A C 1
ATOM 609 O O . LEU A 1 79 ? -9.471 7.430 12.196 1.00 98.38 79 LEU A O 1
ATOM 613 N N . VAL A 1 80 ? -10.296 8.169 10.243 1.00 97.88 80 VAL A N 1
ATOM 614 C CA . VAL A 1 80 ? -11.633 8.467 10.778 1.00 97.88 80 VAL A CA 1
ATOM 615 C C . VAL A 1 80 ? -12.312 7.200 11.290 1.00 97.88 80 VAL A C 1
ATOM 617 O O . VAL A 1 80 ? -12.892 7.216 12.375 1.00 97.88 80 VAL A O 1
ATOM 620 N N . ILE A 1 81 ? -12.206 6.084 10.567 1.00 97.69 81 ILE A N 1
ATOM 621 C CA . ILE A 1 81 ? -12.797 4.816 11.010 1.00 97.69 81 ILE A CA 1
ATOM 622 C C . ILE A 1 81 ? -12.158 4.337 12.326 1.00 97.69 81 ILE A C 1
ATOM 624 O O . ILE A 1 81 ? -12.887 3.926 13.232 1.00 97.69 81 ILE A O 1
ATOM 628 N N . ARG A 1 82 ? -10.828 4.455 12.473 1.00 97.62 82 ARG A N 1
ATOM 629 C CA . ARG A 1 82 ? -10.116 4.153 13.731 1.00 97.62 82 ARG A CA 1
ATOM 630 C C . ARG A 1 82 ? -10.560 5.069 14.877 1.00 97.62 82 ARG A C 1
ATOM 632 O O . ARG A 1 82 ? -10.840 4.591 15.974 1.00 97.62 82 ARG A O 1
ATOM 639 N N . LEU A 1 83 ? -10.693 6.375 14.630 1.00 97.38 83 LEU A N 1
ATOM 640 C CA . LEU A 1 83 ? -11.164 7.347 15.630 1.00 97.38 83 LEU A CA 1
ATOM 641 C C . LEU A 1 83 ? -12.588 7.042 16.116 1.00 97.38 83 LEU A C 1
ATOM 643 O O . LEU A 1 83 ? -12.880 7.167 17.306 1.00 97.38 83 LEU A O 1
ATOM 647 N N . LEU A 1 84 ? -13.461 6.603 15.208 1.00 97.44 84 LEU A N 1
ATOM 648 C CA . LEU A 1 84 ? -14.836 6.201 15.513 1.00 97.44 84 LEU A CA 1
ATOM 649 C C . LEU A 1 84 ? -14.947 4.792 16.113 1.00 97.44 84 LEU A C 1
ATOM 651 O O . LEU A 1 84 ? -16.039 4.403 16.530 1.00 97.44 84 LEU A O 1
ATOM 655 N N . ARG A 1 85 ? -13.846 4.028 16.167 1.00 96.56 85 ARG A N 1
ATOM 656 C CA . ARG A 1 85 ? -13.814 2.614 16.582 1.00 96.56 85 ARG A CA 1
ATOM 657 C C . ARG A 1 85 ? -14.774 1.738 15.767 1.00 96.56 85 ARG A C 1
ATOM 659 O O . ARG A 1 85 ? -15.465 0.872 16.310 1.00 96.56 85 ARG A O 1
ATOM 666 N N . ALA A 1 86 ? -14.872 2.031 14.471 1.00 96.75 86 ALA A N 1
ATOM 667 C CA . ALA A 1 86 ? -15.828 1.421 13.552 1.00 96.75 86 ALA A CA 1
ATOM 668 C C . ALA A 1 86 ? -15.208 0.310 12.681 1.00 96.75 86 ALA A C 1
ATOM 670 O O . ALA A 1 86 ? -15.798 -0.098 11.681 1.00 96.75 86 ALA A O 1
ATOM 671 N N . GLU A 1 87 ? -14.031 -0.209 13.040 1.00 94.31 87 GLU A N 1
ATOM 672 C CA . GLU A 1 87 ? -13.313 -1.210 12.239 1.00 94.31 87 GLU A CA 1
ATOM 673 C C . GLU A 1 87 ? -14.102 -2.510 12.087 1.00 94.31 87 GLU A C 1
ATOM 675 O O . GLU A 1 87 ? -14.137 -3.092 11.006 1.00 94.31 87 GLU A O 1
ATOM 680 N N . LYS A 1 88 ? -14.807 -2.937 13.142 1.00 92.88 88 LYS A N 1
ATOM 681 C CA . LYS A 1 88 ? -15.660 -4.135 13.090 1.00 92.88 88 LYS A CA 1
ATOM 682 C C . LYS A 1 88 ? -16.838 -3.968 12.131 1.00 92.88 88 LYS A C 1
ATOM 684 O O . LYS A 1 88 ? -17.282 -4.944 11.539 1.00 92.88 88 LYS A O 1
ATOM 689 N N . GLN A 1 89 ? -17.356 -2.749 12.005 1.00 92.06 89 GLN A N 1
ATOM 690 C CA . GLN A 1 89 ? -18.440 -2.401 11.095 1.00 92.06 89 GLN A CA 1
ATOM 691 C C . GLN A 1 89 ? -17.930 -2.278 9.658 1.00 92.06 89 GLN A C 1
ATOM 693 O O . GLN A 1 89 ? -18.664 -2.634 8.741 1.00 92.06 89 GLN A O 1
ATOM 698 N N . TRP A 1 90 ? -16.689 -1.812 9.474 1.00 91.50 90 TRP A N 1
ATOM 699 C CA . TRP A 1 90 ? -16.004 -1.821 8.182 1.00 91.50 90 TRP A CA 1
ATOM 700 C C . TRP A 1 90 ? -15.739 -3.254 7.700 1.00 91.50 90 TRP A C 1
ATOM 702 O O . TRP A 1 90 ? -16.019 -3.586 6.555 1.00 91.50 90 TRP A O 1
ATOM 712 N N . GLY A 1 91 ? -15.263 -4.129 8.593 1.00 90.56 91 GLY A N 1
ATOM 713 C CA . GLY A 1 91 ? -15.173 -5.569 8.341 1.00 90.56 91 GLY A CA 1
ATOM 714 C C . GLY A 1 91 ? -14.050 -5.990 7.388 1.00 90.56 91 GLY A C 1
ATOM 715 O O . GLY A 1 91 ? -14.121 -7.077 6.816 1.00 90.56 91 GLY A O 1
ATOM 716 N N . HIS A 1 92 ? -13.017 -5.161 7.218 1.00 92.25 92 HIS A N 1
ATOM 717 C CA . HIS A 1 92 ? -11.884 -5.449 6.339 1.00 92.25 92 HIS A CA 1
ATOM 718 C C . HIS A 1 92 ? -10.548 -5.034 6.980 1.00 92.25 92 HIS A C 1
ATOM 720 O O . HIS A 1 92 ? -10.036 -3.946 6.736 1.00 92.25 92 HIS A O 1
ATOM 726 N N . ASP A 1 93 ? -9.973 -5.905 7.816 1.00 94.50 93 ASP A N 1
ATOM 727 C CA . ASP A 1 93 ? -8.757 -5.591 8.591 1.00 94.50 93 ASP A CA 1
ATOM 728 C C . ASP A 1 93 ? -7.529 -5.300 7.710 1.00 94.50 93 ASP A C 1
ATOM 730 O O . ASP A 1 93 ? -6.742 -4.403 8.019 1.00 94.50 93 ASP A O 1
ATOM 734 N N . ALA A 1 94 ? -7.412 -5.993 6.570 1.00 95.44 94 ALA A N 1
ATOM 735 C CA . ALA A 1 94 ? -6.309 -5.802 5.628 1.00 95.44 94 ALA A CA 1
ATOM 736 C C . ALA A 1 94 ? -6.236 -4.364 5.092 1.00 95.44 94 ALA A C 1
ATOM 738 O O . ALA A 1 94 ? -5.140 -3.889 4.816 1.00 95.44 94 ALA A O 1
ATOM 739 N N . PHE A 1 95 ? -7.362 -3.652 4.994 1.00 96.62 95 PHE A N 1
ATOM 740 C CA . PHE A 1 95 ? -7.366 -2.242 4.609 1.00 96.62 95 PHE A CA 1
ATOM 741 C C . PHE A 1 95 ? -6.607 -1.380 5.615 1.00 96.62 95 PHE A C 1
ATOM 743 O O . PHE A 1 95 ? -5.740 -0.598 5.232 1.00 96.62 95 PHE A O 1
ATOM 750 N N . PHE A 1 96 ? -6.882 -1.545 6.910 1.00 97.50 96 PHE A N 1
ATOM 751 C CA . PHE A 1 96 ? -6.220 -0.733 7.927 1.00 97.50 96 PHE A CA 1
ATOM 752 C C . PHE A 1 96 ? -4.734 -1.060 8.034 1.00 97.50 96 PHE A C 1
ATOM 754 O O . PHE A 1 96 ? -3.920 -0.142 8.088 1.00 97.50 96 PHE A O 1
ATOM 761 N N . ASP A 1 97 ? -4.380 -2.347 8.010 1.00 98.00 97 ASP A N 1
ATOM 762 C CA . ASP A 1 97 ? -2.977 -2.762 8.020 1.00 98.00 97 ASP A CA 1
ATOM 763 C C . ASP A 1 97 ? -2.249 -2.259 6.765 1.00 98.00 97 ASP A C 1
ATOM 765 O O . ASP A 1 97 ? -1.108 -1.812 6.848 1.00 98.00 97 ASP A O 1
ATOM 769 N N . TYR A 1 98 ? -2.902 -2.275 5.600 1.00 98.19 98 TYR A N 1
ATOM 770 C CA . TYR A 1 98 ? -2.330 -1.738 4.368 1.00 98.19 98 TYR A CA 1
ATOM 771 C C . TYR A 1 98 ? -2.101 -0.226 4.439 1.00 98.19 98 TYR A C 1
ATOM 773 O O . TYR A 1 98 ? -1.048 0.247 4.017 1.00 98.19 98 TYR A O 1
ATOM 781 N N . VAL A 1 99 ? -3.047 0.543 4.981 1.00 98.38 99 VAL A N 1
ATOM 782 C CA . VAL A 1 99 ? -2.860 1.992 5.136 1.00 98.38 99 VAL A CA 1
ATOM 783 C C . VAL A 1 99 ? -1.750 2.293 6.147 1.00 98.38 99 VAL A C 1
ATOM 785 O O . VAL A 1 99 ? -0.936 3.184 5.909 1.00 98.38 99 VAL A O 1
ATOM 788 N N . ASP A 1 100 ? -1.637 1.512 7.224 1.00 98.50 100 ASP A N 1
ATOM 789 C CA . ASP A 1 100 ? -0.496 1.611 8.136 1.00 98.50 100 ASP A CA 1
ATOM 790 C C . ASP A 1 100 ? 0.823 1.292 7.424 1.00 98.50 100 ASP A C 1
ATOM 792 O O . ASP A 1 100 ? 1.783 2.046 7.559 1.00 98.50 100 ASP A O 1
ATOM 796 N N . ARG A 1 101 ? 0.874 0.235 6.606 1.00 98.31 101 ARG A N 1
ATOM 797 C CA . ARG A 1 101 ? 2.042 -0.058 5.766 1.00 98.31 101 ARG A CA 1
ATOM 798 C C . ARG A 1 101 ? 2.386 1.133 4.880 1.00 98.31 101 ARG A C 1
ATOM 800 O O . ARG A 1 101 ? 3.533 1.558 4.869 1.00 98.31 101 ARG A O 1
ATOM 807 N N . TRP A 1 102 ? 1.405 1.685 4.166 1.00 98.38 102 TRP A N 1
ATOM 808 C CA . TRP A 1 102 ? 1.614 2.844 3.301 1.00 98.38 102 TRP A CA 1
ATOM 809 C C . TRP A 1 102 ? 2.210 4.028 4.064 1.00 98.38 102 TRP A C 1
ATOM 811 O O . TRP A 1 102 ? 3.065 4.717 3.521 1.00 98.38 102 TRP A O 1
ATOM 821 N N . MET A 1 103 ? 1.798 4.257 5.311 1.00 98.44 103 MET A N 1
ATOM 822 C CA . MET A 1 103 ? 2.277 5.386 6.109 1.00 98.44 103 MET A CA 1
ATOM 823 C C . MET A 1 103 ? 3.580 5.122 6.881 1.00 98.44 103 MET A C 1
ATOM 825 O O . MET A 1 103 ? 4.245 6.088 7.251 1.00 98.44 103 MET A O 1
ATOM 829 N N . TYR A 1 104 ? 3.950 3.862 7.144 1.00 97.81 104 TYR A N 1
ATOM 830 C CA . TYR A 1 104 ? 5.078 3.510 8.024 1.00 97.81 104 TYR A CA 1
ATOM 831 C C . TYR A 1 104 ? 6.199 2.685 7.376 1.00 97.81 104 TYR A C 1
ATOM 833 O O . TYR A 1 104 ? 7.300 2.654 7.924 1.00 97.81 104 TYR A O 1
ATOM 841 N N . GLU A 1 105 ? 5.965 1.995 6.259 1.00 97.44 105 GLU A N 1
ATOM 842 C CA . GLU A 1 105 ? 7.032 1.282 5.551 1.00 97.44 105 GLU A CA 1
ATOM 843 C C . GLU A 1 105 ? 7.921 2.292 4.811 1.00 97.44 105 GLU A C 1
ATOM 845 O O . GLU A 1 105 ? 7.463 2.983 3.897 1.00 97.44 105 GLU A O 1
ATOM 850 N N . ASP A 1 106 ? 9.202 2.344 5.193 1.00 95.81 106 ASP A N 1
ATOM 851 C CA . ASP A 1 106 ? 10.235 3.077 4.459 1.00 95.81 106 ASP A CA 1
ATOM 852 C C . ASP A 1 106 ? 10.476 2.404 3.103 1.00 95.81 106 ASP A C 1
ATOM 854 O O . ASP A 1 106 ? 11.060 1.320 3.006 1.00 95.81 106 ASP A O 1
ATOM 858 N N . ASP A 1 107 ? 10.008 3.055 2.042 1.00 96.00 107 ASP A N 1
ATOM 859 C CA . ASP A 1 107 ? 10.096 2.537 0.685 1.00 96.00 107 ASP A CA 1
ATOM 860 C C . ASP A 1 107 ? 11.337 3.016 -0.078 1.00 96.00 107 ASP A C 1
ATOM 862 O O . ASP A 1 107 ? 11.451 2.719 -1.267 1.00 96.00 107 ASP A O 1
ATOM 866 N N . ALA A 1 108 ? 12.293 3.710 0.552 1.00 95.44 108 ALA A N 1
ATOM 867 C CA . ALA A 1 108 ? 13.439 4.294 -0.149 1.00 95.44 108 ALA A CA 1
ATOM 868 C C . ALA A 1 108 ? 14.291 3.256 -0.897 1.00 95.44 108 ALA A C 1
ATOM 870 O O . ALA A 1 108 ? 14.654 3.464 -2.059 1.00 95.44 108 ALA A O 1
ATOM 871 N N . ALA A 1 109 ? 14.591 2.119 -0.261 1.00 96.44 109 ALA A N 1
ATOM 872 C CA . ALA A 1 109 ? 15.318 1.027 -0.908 1.00 96.44 109 ALA A CA 1
ATOM 873 C C . ALA A 1 109 ? 14.469 0.369 -2.009 1.00 96.44 109 ALA A C 1
ATOM 875 O O . ALA A 1 109 ? 14.930 0.187 -3.139 1.00 96.44 109 ALA A O 1
ATOM 876 N N . SER A 1 110 ? 13.203 0.085 -1.706 1.00 97.19 110 SER A N 1
ATOM 877 C CA . SER A 1 110 ? 12.266 -0.565 -2.624 1.00 97.19 110 SER A CA 1
ATOM 878 C C . SER A 1 110 ? 12.010 0.271 -3.882 1.00 97.19 110 SER A C 1
ATOM 880 O O . SER A 1 110 ? 12.005 -0.261 -4.990 1.00 97.19 110 SER A O 1
ATOM 882 N N . ARG A 1 111 ? 11.882 1.596 -3.766 1.00 96.94 111 ARG A N 1
ATOM 883 C CA . ARG A 1 111 ? 11.721 2.501 -4.913 1.00 96.94 111 ARG A CA 1
ATOM 884 C C . ARG A 1 111 ? 12.917 2.491 -5.858 1.00 96.94 111 ARG A C 1
ATOM 886 O O . ARG A 1 111 ? 12.722 2.609 -7.066 1.00 96.94 111 ARG A O 1
ATOM 893 N N . ARG A 1 112 ? 14.139 2.305 -5.349 1.00 97.06 112 ARG A N 1
ATOM 894 C CA . ARG A 1 112 ? 15.333 2.161 -6.201 1.00 97.06 112 ARG A CA 1
ATOM 895 C C . ARG A 1 112 ? 15.282 0.871 -7.015 1.00 97.06 112 ARG A C 1
ATOM 897 O O . ARG A 1 112 ? 15.507 0.925 -8.218 1.00 97.06 112 ARG A O 1
ATOM 904 N N . VAL A 1 113 ? 14.893 -0.245 -6.393 1.00 98.12 113 VAL A N 1
ATOM 905 C CA . VAL A 1 113 ? 14.685 -1.531 -7.088 1.00 98.12 113 VAL A CA 1
ATOM 906 C C . VAL A 1 113 ? 13.563 -1.421 -8.127 1.00 98.12 113 VAL A C 1
ATOM 908 O O . VAL A 1 113 ? 13.680 -1.937 -9.241 1.00 98.12 113 VAL A O 1
ATOM 911 N N . LEU A 1 114 ? 12.480 -0.707 -7.797 1.00 97.62 114 LEU A N 1
ATOM 912 C CA . LEU A 1 114 ? 11.406 -0.420 -8.748 1.00 97.62 114 LEU A CA 1
ATOM 913 C C . LEU A 1 114 ? 11.918 0.376 -9.943 1.00 97.62 114 LEU A C 1
ATOM 915 O O . LEU A 1 114 ? 11.656 -0.017 -11.072 1.00 97.62 114 LEU A O 1
ATOM 919 N N . TYR A 1 115 ? 12.662 1.454 -9.716 1.00 97.44 115 TYR A N 1
ATOM 920 C CA . TYR A 1 115 ? 13.195 2.279 -10.795 1.00 97.44 115 TYR A CA 1
ATOM 921 C C . TYR A 1 115 ? 14.193 1.511 -11.675 1.00 97.44 115 TYR A C 1
ATOM 923 O O . TYR A 1 115 ? 14.129 1.613 -12.897 1.00 97.44 115 TYR A O 1
ATOM 931 N N . GLU A 1 116 ? 15.055 0.683 -11.076 1.00 98.06 116 GLU A N 1
ATOM 932 C CA . GLU A 1 116 ? 16.015 -0.164 -11.796 1.00 98.06 116 GLU A CA 1
ATOM 933 C C . GLU A 1 116 ? 15.323 -1.127 -12.769 1.00 98.06 116 GLU A C 1
ATOM 935 O O . GLU A 1 116 ? 15.719 -1.245 -13.929 1.00 98.06 116 GLU A O 1
ATOM 940 N N . HIS A 1 117 ? 14.263 -1.804 -12.323 1.00 98.25 117 HIS A N 1
ATOM 941 C CA . HIS A 1 117 ? 13.579 -2.794 -13.154 1.00 98.25 117 HIS A CA 1
ATOM 942 C C . HIS A 1 117 ? 12.444 -2.219 -13.996 1.00 98.25 117 HIS A C 1
ATOM 944 O O . HIS A 1 117 ? 12.086 -2.820 -15.010 1.00 98.25 117 HIS A O 1
ATOM 950 N N . ARG A 1 118 ? 11.853 -1.098 -13.574 1.00 97.12 118 ARG A N 1
ATOM 951 C CA . ARG A 1 118 ? 10.635 -0.489 -14.128 1.00 97.12 118 ARG A CA 1
ATOM 952 C C . ARG A 1 118 ? 10.756 1.034 -14.249 1.00 97.12 118 ARG A C 1
ATOM 954 O O . ARG A 1 118 ? 9.896 1.756 -13.739 1.00 97.12 118 ARG A O 1
ATOM 961 N N . PRO A 1 119 ? 11.741 1.543 -15.007 1.00 95.69 119 PRO A N 1
ATOM 962 C CA . PRO A 1 119 ? 11.945 2.984 -15.167 1.00 95.69 119 PRO A CA 1
ATOM 963 C C . PRO A 1 119 ? 10.738 3.697 -15.802 1.00 95.69 119 PRO A C 1
ATOM 965 O O . PRO A 1 119 ? 10.539 4.888 -15.594 1.00 95.69 119 PRO A O 1
ATOM 968 N N . SER A 1 120 ? 9.869 2.973 -16.519 1.00 94.94 120 SER A N 1
ATOM 969 C CA . SER A 1 120 ? 8.637 3.523 -17.099 1.00 94.94 120 SER A CA 1
ATOM 970 C C . SER A 1 120 ? 7.594 3.979 -16.070 1.00 94.94 120 SER A C 1
ATOM 972 O O . SER A 1 120 ? 6.629 4.629 -16.459 1.00 94.94 120 SER A O 1
ATOM 974 N N . LEU A 1 121 ? 7.745 3.626 -14.787 1.00 94.06 121 LEU A N 1
ATOM 975 C CA . LEU A 1 121 ? 6.934 4.197 -13.701 1.00 94.06 121 LEU A CA 1
ATOM 976 C C . LEU A 1 121 ? 7.294 5.668 -13.417 1.00 94.06 121 LEU A C 1
ATOM 978 O O . LEU A 1 121 ? 6.496 6.375 -12.809 1.00 94.06 121 LEU A O 1
ATOM 982 N N . GLY A 1 122 ? 8.451 6.134 -13.900 1.00 93.19 122 GLY A N 1
ATOM 983 C CA . GLY A 1 122 ? 8.861 7.533 -13.890 1.00 93.19 122 GLY A CA 1
ATOM 984 C C . GLY A 1 122 ? 9.844 7.903 -12.778 1.00 93.19 122 GLY A C 1
ATOM 985 O O . GLY A 1 122 ? 9.927 7.259 -11.729 1.00 93.19 122 GLY A O 1
ATOM 986 N N . ASP A 1 123 ? 10.563 9.003 -13.007 1.00 94.38 123 ASP A N 1
ATOM 987 C CA . ASP A 1 123 ? 11.623 9.521 -12.127 1.00 94.38 123 ASP A CA 1
ATOM 988 C C . ASP A 1 123 ? 11.110 9.949 -10.748 1.00 94.38 123 ASP A C 1
ATOM 990 O O . ASP A 1 123 ? 11.889 10.070 -9.801 1.00 94.38 123 ASP A O 1
ATOM 994 N N . ALA A 1 124 ? 9.791 10.124 -10.603 1.00 94.19 124 ALA A N 1
ATOM 995 C CA . ALA A 1 124 ? 9.148 10.374 -9.320 1.00 94.19 124 ALA A CA 1
ATOM 996 C C . ALA A 1 124 ? 9.513 9.303 -8.277 1.00 94.19 124 ALA A C 1
ATOM 998 O O . ALA A 1 124 ? 9.622 9.628 -7.101 1.00 94.19 124 ALA A O 1
ATOM 999 N N . LEU A 1 125 ? 9.801 8.060 -8.694 1.00 94.56 125 LEU A N 1
ATOM 1000 C CA . LEU A 1 125 ? 10.287 7.001 -7.803 1.00 94.56 125 LEU A CA 1
ATOM 1001 C C . LEU A 1 125 ? 11.603 7.343 -7.101 1.00 94.56 125 LEU A C 1
ATOM 1003 O O . LEU A 1 125 ? 11.814 6.872 -5.993 1.00 94.56 125 LEU A O 1
ATOM 1007 N N . ILE A 1 126 ? 12.497 8.121 -7.707 1.00 93.88 126 ILE A N 1
ATOM 1008 C CA . ILE A 1 126 ? 13.838 8.398 -7.158 1.00 93.88 126 ILE A CA 1
ATOM 1009 C C . ILE A 1 126 ? 14.092 9.883 -6.892 1.00 93.88 126 ILE A C 1
ATOM 1011 O O . ILE A 1 126 ? 15.141 10.237 -6.364 1.00 93.88 126 ILE A O 1
ATOM 1015 N N . SER A 1 127 ? 13.146 10.748 -7.249 1.00 92.50 127 SER A N 1
ATOM 1016 C CA . SER A 1 127 ? 13.232 12.185 -7.022 1.00 92.50 127 SER A CA 1
ATOM 1017 C C . SER A 1 127 ? 12.826 12.542 -5.593 1.00 92.50 127 SER A C 1
ATOM 1019 O O . SER A 1 127 ? 11.679 12.328 -5.203 1.00 92.50 127 SER A O 1
ATOM 1021 N N . ASP A 1 128 ? 13.735 13.171 -4.845 1.00 81.44 128 ASP A N 1
ATOM 1022 C CA . ASP A 1 128 ? 13.472 13.665 -3.484 1.00 81.44 128 ASP A CA 1
ATOM 1023 C C . ASP A 1 128 ? 12.375 14.749 -3.446 1.00 81.44 128 ASP A C 1
ATOM 1025 O O . ASP A 1 128 ? 11.711 14.934 -2.431 1.00 81.44 128 ASP A O 1
ATOM 1029 N N . GLY A 1 129 ? 12.141 15.446 -4.566 1.00 84.25 129 GLY A N 1
ATOM 1030 C CA . GLY A 1 129 ? 11.076 16.446 -4.700 1.00 84.25 129 GLY A CA 1
ATOM 1031 C C . GLY A 1 129 ? 9.703 15.872 -5.069 1.00 84.25 129 GLY A C 1
ATOM 1032 O O . GLY A 1 129 ? 8.738 16.626 -5.149 1.00 84.25 129 GLY A O 1
ATOM 1033 N N . SER A 1 130 ? 9.599 14.562 -5.320 1.00 85.88 130 SER A N 1
ATOM 1034 C CA . SER A 1 130 ? 8.374 13.901 -5.802 1.00 85.88 130 SER A CA 1
ATOM 1035 C C . SER A 1 130 ? 7.757 12.965 -4.761 1.00 85.88 130 SER A C 1
ATOM 1037 O O . SER A 1 130 ? 7.327 11.857 -5.087 1.00 85.88 130 SER A O 1
ATOM 1039 N N . SER A 1 131 ? 7.682 13.416 -3.506 1.00 88.38 131 SER A N 1
ATOM 1040 C CA . SER A 1 131 ? 7.135 12.625 -2.393 1.00 88.38 131 SER A CA 1
ATOM 1041 C C . SER A 1 131 ? 5.686 12.172 -2.609 1.00 88.38 131 SER A C 1
ATOM 1043 O O . SER A 1 131 ? 5.280 11.161 -2.049 1.00 88.38 131 SER A O 1
ATOM 1045 N N . TRP A 1 132 ? 4.925 12.840 -3.484 1.00 91.06 132 TRP A N 1
ATOM 1046 C CA . TRP A 1 132 ? 3.559 12.458 -3.871 1.00 91.06 132 TRP A CA 1
ATOM 1047 C C . TRP A 1 132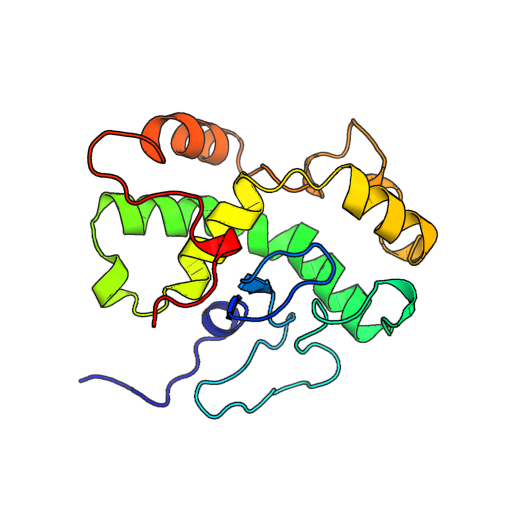 ? 3.439 11.028 -4.435 1.00 91.06 132 TRP A C 1
ATOM 1049 O O . TRP A 1 132 ? 2.343 10.477 -4.459 1.00 91.06 132 TRP A O 1
ATOM 1059 N N . PHE A 1 133 ? 4.543 10.417 -4.882 1.00 93.88 133 PHE A N 1
ATOM 1060 C CA . PHE A 1 133 ? 4.584 9.042 -5.398 1.00 93.88 133 PHE A CA 1
ATOM 1061 C C . PHE A 1 133 ? 5.246 8.046 -4.420 1.00 93.88 133 PHE A C 1
ATOM 1063 O O . PHE A 1 133 ? 5.380 6.851 -4.713 1.00 93.88 133 PHE A O 1
ATOM 1070 N N . HIS A 1 134 ? 5.707 8.534 -3.265 1.00 95.56 134 HIS A N 1
ATOM 1071 C CA . HIS A 1 134 ? 6.377 7.751 -2.225 1.00 95.56 134 HIS A CA 1
ATOM 1072 C C . HIS A 1 134 ? 5.374 7.334 -1.150 1.00 95.56 134 HIS A C 1
ATOM 1074 O O . HIS A 1 134 ? 4.319 7.949 -0.987 1.00 95.56 134 HIS A O 1
ATOM 1080 N N . GLN A 1 135 ? 5.717 6.278 -0.419 1.00 96.62 135 GLN A N 1
ATOM 1081 C CA . GLN A 1 135 ? 5.029 5.920 0.819 1.00 96.62 135 GLN A CA 1
ATOM 1082 C C . GLN A 1 135 ? 5.265 6.993 1.898 1.00 96.62 135 GLN A C 1
ATOM 1084 O O . GLN A 1 135 ? 6.231 7.752 1.835 1.00 96.62 135 GLN A O 1
ATOM 1089 N N . GLY A 1 136 ? 4.372 7.066 2.887 1.00 96.00 136 GLY A N 1
ATOM 1090 C CA . GLY A 1 136 ? 4.484 7.992 4.018 1.00 96.00 136 GLY A CA 1
ATOM 1091 C C . GLY A 1 136 ? 3.709 9.303 3.874 1.00 96.00 136 GLY A C 1
ATOM 1092 O O . GLY A 1 136 ? 3.986 10.243 4.613 1.00 96.00 136 GLY A O 1
ATOM 1093 N N . GLN A 1 137 ? 2.753 9.394 2.943 1.00 94.94 137 GLN A N 1
ATOM 1094 C CA . GLN A 1 137 ? 1.974 10.618 2.714 1.00 94.94 137 GLN A CA 1
ATOM 1095 C C . GLN A 1 137 ? 0.494 10.361 2.422 1.00 94.94 137 GLN A C 1
ATOM 1097 O O . GLN A 1 137 ? 0.119 9.316 1.887 1.00 94.94 137 GLN A O 1
ATOM 1102 N N . ALA A 1 138 ? -0.335 11.352 2.739 1.00 96.81 138 ALA A N 1
ATOM 1103 C CA . ALA A 1 138 ? -1.711 11.454 2.271 1.00 96.81 138 ALA A CA 1
ATOM 1104 C C . ALA A 1 138 ? -1.847 12.524 1.180 1.00 96.81 138 ALA A C 1
ATOM 1106 O O . ALA A 1 138 ? -1.083 13.490 1.162 1.00 96.81 138 ALA A O 1
ATOM 1107 N N . TRP A 1 139 ? -2.879 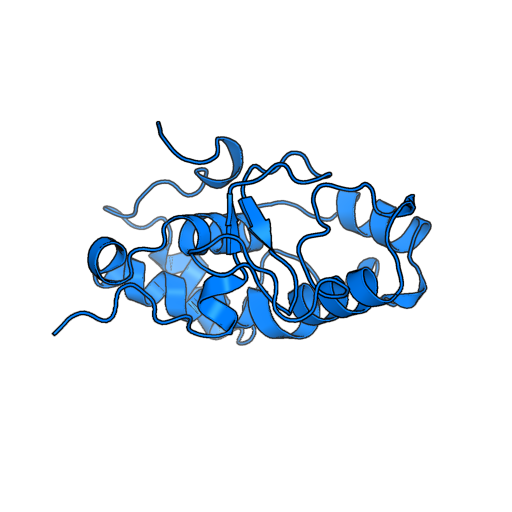12.388 0.337 1.00 93.31 139 TRP A N 1
ATOM 1108 C CA . TRP A 1 139 ? -3.132 13.295 -0.793 1.00 93.31 139 TRP A CA 1
ATOM 1109 C C . TRP A 1 139 ? -3.113 14.771 -0.387 1.00 93.31 139 TRP A C 1
ATOM 1111 O O . TRP A 1 139 ? -2.510 15.611 -1.050 1.00 93.31 139 TRP A O 1
ATOM 1121 N N . GLU A 1 140 ? -3.769 15.069 0.732 1.00 94.94 140 GLU A N 1
ATOM 1122 C CA . GLU A 1 140 ? -3.835 16.405 1.299 1.00 94.94 140 GLU A CA 1
ATOM 1123 C C . GLU A 1 140 ? -2.860 16.531 2.482 1.00 94.94 140 GLU A C 1
ATOM 1125 O O . GLU A 1 140 ? -2.928 15.719 3.414 1.00 94.94 140 GLU A O 1
ATOM 1130 N N . PRO A 1 141 ? -2.004 17.572 2.527 1.00 94.81 141 PRO A N 1
ATOM 1131 C CA . PRO A 1 141 ? -1.054 17.771 3.623 1.00 94.81 141 PRO A CA 1
ATOM 1132 C C . PRO A 1 141 ? -1.712 17.783 5.007 1.00 94.81 141 PRO A C 1
ATOM 1134 O O . PRO A 1 141 ? -1.209 17.151 5.932 1.00 94.81 141 PRO A O 1
ATOM 1137 N N . PHE A 1 142 ? -2.894 18.396 5.139 1.00 97.31 142 PHE A N 1
ATOM 1138 C CA . PHE A 1 142 ? -3.603 18.428 6.421 1.00 97.31 142 PHE A CA 1
ATOM 1139 C C . PHE A 1 142 ? -4.011 17.023 6.905 1.00 97.31 142 PHE A C 1
ATOM 1141 O O . PHE A 1 142 ? -4.102 16.791 8.107 1.00 97.31 142 PHE A O 1
ATOM 1148 N N . VAL A 1 143 ? -4.255 16.066 5.999 1.00 98.25 143 VAL A N 1
ATOM 1149 C CA . VAL A 1 143 ? -4.560 14.673 6.372 1.00 98.25 143 VAL A CA 1
ATOM 1150 C C . VAL A 1 143 ? -3.307 13.982 6.897 1.00 98.25 143 VAL A C 1
ATOM 1152 O O . VAL A 1 143 ? -3.398 13.216 7.854 1.00 98.25 143 VAL A O 1
ATOM 1155 N N . THR A 1 144 ? -2.142 14.290 6.325 1.00 97.56 144 THR A N 1
ATOM 1156 C CA . THR A 1 144 ? -0.846 13.826 6.841 1.00 97.56 144 THR A CA 1
ATOM 1157 C C . THR A 1 144 ? -0.612 14.356 8.261 1.00 97.56 144 THR A C 1
ATOM 1159 O O . THR A 1 144 ? -0.282 13.580 9.159 1.00 97.56 144 THR A O 1
ATOM 1162 N N . ASP A 1 145 ? -0.898 15.638 8.511 1.00 97.81 145 ASP A N 1
ATOM 1163 C CA . ASP A 1 145 ? -0.796 16.235 9.851 1.00 97.81 145 ASP A CA 1
ATOM 1164 C C . ASP A 1 145 ? -1.742 15.561 10.858 1.00 97.81 145 ASP A C 1
ATOM 1166 O O . ASP A 1 145 ? -1.336 15.197 11.966 1.00 97.81 145 ASP A O 1
ATOM 1170 N N . LEU A 1 146 ? -3.004 15.341 10.470 1.00 98.19 146 LEU A N 1
ATOM 1171 C CA . LEU A 1 146 ? -3.982 14.640 11.306 1.00 98.19 146 LEU A CA 1
ATOM 1172 C C . LEU A 1 146 ? -3.559 13.195 11.587 1.00 98.19 146 LEU A C 1
ATOM 1174 O O . LEU A 1 146 ? -3.713 12.723 12.715 1.00 98.19 146 LEU A O 1
ATOM 1178 N N . TRP A 1 147 ? -3.007 12.495 10.595 1.00 98.50 147 TRP A N 1
ATOM 1179 C CA . TRP A 1 147 ? -2.483 11.145 10.778 1.00 98.50 147 TRP A CA 1
ATOM 1180 C C . TRP A 1 147 ? -1.377 11.123 11.831 1.00 98.50 147 TRP A C 1
ATOM 1182 O O . TRP A 1 147 ? -1.463 10.349 12.786 1.00 98.50 147 TRP A O 1
ATOM 1192 N N . HIS A 1 148 ? -0.382 12.005 11.716 1.00 97.31 148 HIS A N 1
ATOM 1193 C CA . HIS A 1 148 ? 0.709 12.089 12.688 1.00 97.31 148 HIS A CA 1
ATOM 1194 C C . HIS A 1 148 ? 0.231 12.461 14.093 1.00 97.31 148 HIS A C 1
ATOM 1196 O O . HIS A 1 148 ? 0.771 11.946 15.072 1.00 97.31 148 HIS A O 1
ATOM 1202 N N . LEU A 1 149 ? -0.792 13.310 14.205 1.00 97.38 149 LEU A N 1
ATOM 1203 C CA . LEU A 1 149 ? -1.340 13.719 15.494 1.00 97.38 149 LEU A CA 1
ATOM 1204 C C . LEU A 1 149 ? -2.148 12.606 16.178 1.00 97.38 149 LEU A C 1
ATOM 1206 O O . LEU A 1 149 ? -2.070 12.446 17.396 1.00 97.38 149 LEU A O 1
ATOM 1210 N N . TYR A 1 150 ? -2.941 11.850 15.415 1.00 98.06 150 TYR A N 1
ATOM 1211 C CA . TYR A 1 150 ? -3.966 10.975 15.986 1.00 98.06 150 TYR A CA 1
ATOM 1212 C C . TYR A 1 150 ? -3.692 9.478 15.854 1.00 98.06 150 TYR A C 1
ATOM 1214 O O . TYR A 1 150 ? -4.203 8.720 16.679 1.00 98.06 150 TYR A O 1
ATOM 1222 N N . ARG A 1 151 ? -2.908 9.010 14.872 1.00 97.94 151 ARG A N 1
ATOM 1223 C CA . ARG A 1 151 ? -2.788 7.565 14.603 1.00 97.94 151 ARG A CA 1
ATOM 1224 C C . ARG A 1 151 ? -2.174 6.786 15.765 1.00 97.94 151 ARG A C 1
ATOM 1226 O O . ARG A 1 151 ? -2.543 5.633 15.974 1.00 97.94 151 ARG A O 1
ATOM 1233 N N . THR A 1 152 ? -1.280 7.398 16.532 1.00 96.81 152 THR A N 1
ATOM 1234 C CA . THR A 1 152 ? -0.616 6.789 17.700 1.00 96.81 152 THR A CA 1
ATOM 1235 C C . THR A 1 152 ? -1.142 7.329 19.033 1.00 96.81 152 THR A C 1
ATOM 1237 O O . THR A 1 152 ? -0.544 7.086 20.082 1.00 96.81 152 THR A O 1
ATOM 1240 N N . ALA A 1 153 ? -2.266 8.053 19.017 1.00 94.94 153 ALA A N 1
ATOM 1241 C CA . ALA A 1 153 ? -2.883 8.585 20.226 1.00 94.94 153 ALA A CA 1
ATOM 1242 C C . ALA A 1 153 ? -3.363 7.460 21.173 1.00 94.94 153 ALA A C 1
ATOM 1244 O O . ALA A 1 153 ? -3.634 6.337 20.729 1.00 94.94 153 ALA A O 1
ATOM 1245 N N . PRO A 1 154 ? -3.515 7.734 22.485 1.00 94.88 154 PRO A N 1
ATOM 1246 C CA . PRO A 1 154 ? -3.962 6.736 23.452 1.00 94.88 154 PRO A CA 1
ATOM 1247 C C . PRO A 1 154 ? -5.266 6.039 23.042 1.00 94.88 154 PRO A C 1
ATOM 1249 O O . PRO A 1 154 ? -6.269 6.680 22.734 1.00 94.88 154 PRO A O 1
ATOM 1252 N N . GLY A 1 155 ? -5.257 4.706 23.086 1.00 92.31 155 GLY A N 1
ATOM 1253 C CA . GLY A 1 155 ? -6.400 3.875 22.705 1.00 92.31 155 GLY A CA 1
ATOM 1254 C C . GLY A 1 155 ? -6.456 3.491 21.225 1.00 92.31 155 GLY A C 1
ATOM 1255 O O . GLY A 1 155 ? -7.364 2.750 20.854 1.00 92.31 155 GLY A O 1
ATOM 1256 N N . MET A 1 156 ? -5.502 3.940 20.401 1.00 96.00 156 MET A N 1
ATOM 1257 C CA . MET A 1 156 ? -5.345 3.446 19.033 1.00 96.00 156 MET A CA 1
ATOM 1258 C C . MET A 1 156 ? -4.723 2.040 18.998 1.00 96.00 156 MET A C 1
ATOM 1260 O O . MET A 1 156 ? -3.836 1.741 19.802 1.00 96.00 156 MET A O 1
ATOM 1264 N N . PRO A 1 157 ? -5.143 1.174 18.058 1.00 94.69 157 PRO A N 1
ATOM 1265 C CA . PRO A 1 157 ? -4.497 -0.117 17.825 1.00 94.69 157 PRO A CA 1
ATOM 1266 C C . PRO A 1 157 ? -3.041 0.033 17.347 1.00 94.69 157 PRO A C 1
ATOM 1268 O O . PRO A 1 157 ? -2.693 1.080 16.788 1.00 94.69 157 PRO A O 1
ATOM 1271 N N . PRO A 1 158 ? -2.200 -1.009 17.497 1.00 95.31 158 PRO A N 1
ATOM 1272 C CA . PRO A 1 158 ? -0.844 -1.028 16.943 1.00 95.31 158 PRO A CA 1
ATOM 1273 C C . PRO A 1 158 ? -0.804 -0.711 15.438 1.00 95.31 158 PRO A C 1
ATOM 1275 O O . PRO A 1 158 ? -1.792 -0.902 14.729 1.00 95.31 158 PRO A O 1
ATOM 1278 N N . THR A 1 159 ? 0.337 -0.218 14.956 1.00 96.31 159 THR A N 1
ATOM 1279 C CA . THR A 1 159 ? 0.569 0.198 13.556 1.00 96.31 159 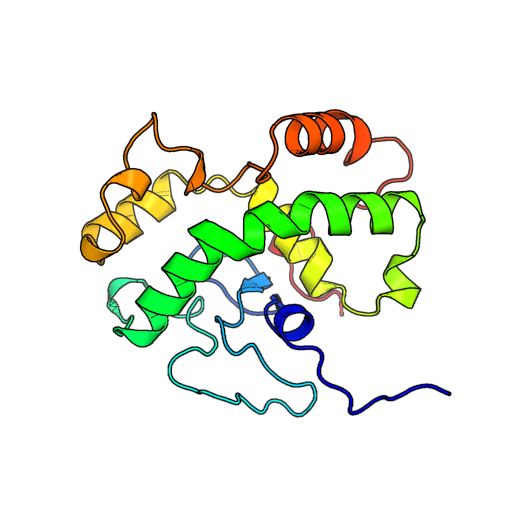THR A CA 1
ATOM 1280 C C . THR A 1 159 ? 1.424 -0.798 12.765 1.00 96.31 159 THR A C 1
ATOM 1282 O O . THR A 1 159 ? 1.820 -0.529 11.637 1.00 96.31 159 THR A O 1
ATOM 1285 N N . ASP A 1 160 ? 1.752 -1.945 13.359 1.00 95.69 160 ASP A N 1
ATOM 1286 C CA . ASP A 1 160 ? 2.705 -2.932 12.844 1.00 95.69 160 ASP A CA 1
ATOM 1287 C C . ASP A 1 160 ? 2.031 -4.221 12.335 1.00 95.69 160 ASP A C 1
ATOM 1289 O O . ASP A 1 160 ? 2.719 -5.189 12.007 1.00 95.69 160 ASP A O 1
ATOM 1293 N N . GLY A 1 161 ? 0.693 -4.263 12.248 1.00 95.38 161 GLY A N 1
ATOM 1294 C CA . GLY A 1 161 ? -0.070 -5.431 11.774 1.00 95.38 161 GLY A CA 1
ATOM 1295 C C . GLY A 1 161 ? 0.383 -5.936 10.400 1.00 95.38 161 GLY A C 1
ATOM 1296 O O . GLY A 1 161 ? 0.539 -7.142 10.184 1.00 95.38 161 GLY A O 1
ATOM 1297 N N . TRP A 1 162 ? 0.754 -5.008 9.518 1.00 96.81 162 TRP A N 1
ATOM 1298 C CA . TRP A 1 162 ? 1.273 -5.288 8.181 1.00 96.81 162 TRP A CA 1
ATOM 1299 C C . TRP A 1 162 ? 2.577 -6.092 8.137 1.00 96.81 162 TRP A C 1
ATOM 1301 O O . TRP A 1 162 ? 2.902 -6.647 7.090 1.00 96.81 162 TRP A O 1
ATOM 1311 N N . THR A 1 163 ? 3.317 -6.195 9.244 1.00 95.75 163 THR A N 1
ATOM 1312 C CA . THR A 1 163 ? 4.556 -6.992 9.326 1.00 95.75 163 THR A CA 1
ATOM 1313 C C . THR A 1 163 ? 4.307 -8.465 9.666 1.00 95.75 163 THR A C 1
ATOM 1315 O O . THR A 1 163 ? 5.169 -9.309 9.428 1.00 95.75 163 THR A O 1
ATOM 1318 N N . ARG A 1 164 ? 3.128 -8.797 10.212 1.00 88.81 164 ARG A N 1
ATOM 1319 C CA . ARG A 1 164 ? 2.814 -10.127 10.773 1.00 88.81 164 ARG A CA 1
ATOM 1320 C C . ARG A 1 164 ? 1.769 -10.904 9.971 1.00 88.81 164 ARG A C 1
ATOM 1322 O O . ARG A 1 164 ? 1.745 -12.128 10.048 1.00 88.81 164 ARG A O 1
ATOM 1329 N N . GLY A 1 165 ? 0.951 -10.213 9.177 1.00 77.38 165 GLY A N 1
ATOM 1330 C CA . GLY A 1 165 ? -0.137 -10.814 8.402 1.00 77.38 165 GLY A CA 1
ATOM 1331 C C . GLY A 1 165 ? -1.399 -11.006 9.239 1.00 77.38 165 GLY A C 1
ATOM 1332 O O . GLY A 1 165 ? -1.495 -10.495 10.354 1.00 77.38 165 GLY A O 1
ATOM 1333 N N . LYS A 1 166 ? -2.384 -11.733 8.696 1.00 75.31 166 LYS A N 1
ATOM 1334 C CA . LYS A 1 166 ? -3.660 -11.963 9.385 1.00 75.31 166 LYS A CA 1
ATOM 1335 C C . LYS A 1 166 ? -3.409 -12.675 10.717 1.00 75.31 166 LYS A C 1
ATOM 1337 O O . LYS A 1 166 ? -2.855 -13.775 10.719 1.00 75.31 166 LYS A O 1
ATOM 1342 N N . ALA A 1 167 ? -3.832 -12.068 11.826 1.00 63.28 167 ALA A N 1
ATOM 1343 C CA . ALA A 1 167 ? -3.861 -12.749 13.116 1.00 63.28 167 ALA A CA 1
ATOM 1344 C C . ALA A 1 167 ? -4.712 -14.027 12.980 1.00 63.28 167 ALA A C 1
ATOM 1346 O O . ALA A 1 167 ? -5.839 -13.960 12.480 1.00 63.28 167 ALA A O 1
ATOM 1347 N N . GLN A 1 168 ? -4.128 -15.177 13.334 1.00 40.88 168 GLN A N 1
ATOM 1348 C CA . GLN A 1 168 ? -4.825 -16.468 13.354 1.00 40.88 168 GLN A CA 1
ATOM 1349 C C . GLN A 1 168 ? -5.839 -16.527 14.493 1.00 40.88 168 GLN A C 1
ATOM 1351 O O . GLN A 1 168 ? -5.520 -16.010 15.588 1.00 40.88 168 GLN A O 1
#

Sequence (168 aa):
KAYPGCNFGEDNQTMYGDCWTGAKVVFAGHSGMHNDGSIPRPKWGPYEHKHPSQWDAGNLTSEGYRRANSSSSWVGQALVIRLLRAEKQWGHDAFFDYVDRWMYEDDAASRRVLYEHRPSLGDALISDGSSWFHQGQAWEPFVTDLWHLYRTAPGMPPTDGWTRGKAQ

Foldseek 3Di:
DDDVQDDDAQLQQKAAPQFPVLWRIGGQFNQGAGPVRDGPDVLRGRDRNDQLLPHDPSVLVRLLCCQQPPLQACLLVLLVCQVVVPVVVSVRVRSNLSNLCLQPPDCLVVLVSNCVNPVVSDPLSPDPVNCSRGRNHHPDVVSSVVCVVRCPPPPHDDSCCRNPTDDD

Radius of gyration: 15.63 Å; chains: 1; bounding box: 46×35×42 Å

=== Feature glossary ===
The record interleaves many kinds of information about one protein. Here is each kind framed as the question it answers.

Q: What are the backbone torsion angles?
A: φ (phi) and ψ (psi) are the two rotatable backbone dihedrals per residue: φ is the C(i-1)–N–Cα–C torsion, ψ is the N–Cα–C–N(i+1) torsion, both in degrees on (−180°, 180°]. α-helical residues cluster near (−60°, −45°); β-strand residues near (−120°, +130°). A Ramachandran plot is simply a scatter of (φ, ψ) for every residue.

Q: What is the amino-acid chain?
A: This is the polypeptide sequence — one letter per residue, N-terminus first. Length ranges from a few dozen residues for small domains to over a thousand for large multi-domain proteins.

Q: How mobile is each atom in the crystal?
A: For experimental (PDB) structures, the B-factor (temperature factor) quantifies the positional spread of each atom in the crystal — a combination of thermal vibration and static disorder — in units of Å². High B-factors mark flexible loops or poorly resolved regions; low B-factors mark the rigid, well-ordered core.

Q: Are the domains correctly placed relative to each other?
A: Predicted Aligned Error (PAE) is an AlphaFold confidence matrix: entry (i, j) is the expected error in the position of residue j, in ångströms, when the prediction is superimposed on the true structure at residue i. Low PAE within a block of residues means that block is internally rigid and well-predicted; high PAE between two blocks means their relative placement is uncertain even if each block individually is confident.

Q: How confident is the AlphaFold model at each residue?
A: pLDDT is the predicted lDDT-Cα score: AlphaFold's confidence that the local environment of each residue (all inter-atomic distances within 15 Å) is correctly placed. It is a per-residue number between 0 and 100, with higher meaning more reliable.

Q: What family and function is it annotated with?
A: Functional annotations link the protein to curated databases. InterPro entries identify conserved domains and families by matching the sequence against member-database signatures (Pfam, PROSITE, CDD, …). Gene Ontology (GO) terms describe molecular function, biological process, and cellular component in a controlled vocabulary. CATH places the structure in a hierarchical fold classification (Class/Architecture/Topology/Homologous-superfamily). The organism is the source species.

Q: How big and how compact is the whole molecule?
A: Three whole-structure scalars: the radius of gyration (RMS distance of Cα from centroid, in Å), the count of Cα–Cα contacts (pairs closer than 8 Å and separated by more than four residues in sequence — i.e. tertiary, not local, contacts), and the bounding-box dimensions. Together they distinguish compact globular folds from extended fibres or disordered chains.

Q: What known structures does this most resemble?
A: The Foldseek neighbor list gives the closest experimentally determined structures in the PDB, ranked by structural alignment. TM-score near 1 means near-identical fold; near 0.3 means only rough topology match. This is how one finds what a novel AlphaFold prediction most resembles in the solved-structure universe.

Q: Which residues are buried vs exposed?
A: SASA measures how much of the protein is reachable by solvent. It is computed by rolling a water-sized probe over the atomic surface and summing the exposed area (Å²). Per-residue SASA distinguishes core (buried, low SASA) from surface (exposed, high SASA) residues; total SASA is a whole-molecule size measure.

Q: Which residues are in helices, strands, or loops?
A: Eight-state secondary structure (DSSP): H is the canonical α-helix, G the tighter 3₁₀-helix, I the wider π-helix; E/B are β-structure, T and S are turns and bends, and '-' is everything else. DSSP derives these from the pattern of main-chain N–H···O=C hydrogen bonds, not from the sequence.

Q: Where is each backbone atom in 3D?
A: Structure coordinates are given as an mmCIF _atom_site loop: one row per atom with element, residue name, chain id, sequence number, and x/y/z position in Å. Only the four main-chain atoms per residue are included here; side chains are omitted to keep the record compact.

Q: What if only a Cα trace is available?
A: Three-state secondary structure (P-SEA) collapses the eight DSSP classes into helix (a), strand (b), and coil (c). P-SEA assigns these from Cα geometry alone — distances and angles — without requiring backbone oxygens, so it works on any Cα trace.

Q: What do the rendered images show?
A: The six renders are orthographic views along the three Cartesian axes in both directions. Representation (cartoon, sticks, or surface) and color scheme (sequence-rainbow or by-chain) vary across proteins so the training set covers all the common visualization conventions.

Q: What does the local f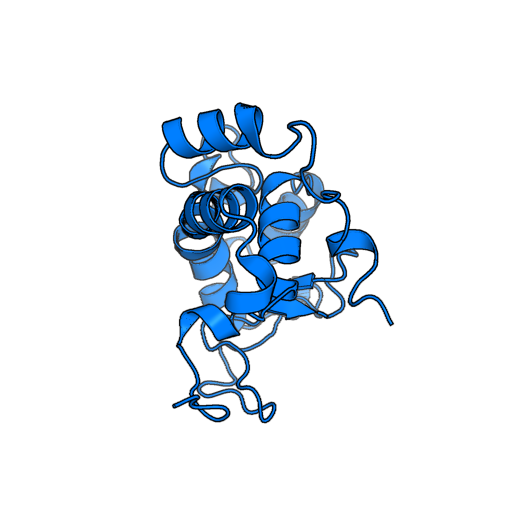old look like, residue by residue?
A: Foldseek's 3Di representation compresses backbone geometry into a per-residue letter drawn from a learned twenty-state alphabet. It captures the tertiary interaction pattern around each residue — which residues are packed against it in space, regardless of where they are in sequence.

Q: What do the diagnostic plots show?
A: The contact map is a binary N×N matrix image: pixel (i, j) is dark where Cα_i and Cα_j are within 8 Å and |i−j|>4. Because the |i−j|>4 filter removes local helical contacts, off-diagonal stripes parallel to the main diagonal indicate parallel β-sheets; stripes perpendicular to it indicate antiparallel β-sheets. The Ramachandran plot scatters every residue's (φ, ψ) pair against the sterically allowed regions. The PAE heatmap renders the predicted-aligned-error matrix.